Protein AF-A0A9X4HE42-F1 (afdb_monomer)

InterPro domains:
  IPR040531 Domain of unknown function DUF5623 [PF18536] (2-97)

Solvent-accessible surface area (backbone atoms only — not comparable to full-atom values): 5989 Å² total; per-residue (Å²): 101,70,60,30,14,48,50,49,17,47,70,74,32,69,65,54,77,82,27,53,64,44,50,52,58,39,52,53,53,51,52,53,47,48,47,69,77,47,43,91,82,77,81,56,53,72,68,56,50,38,39,51,68,72,62,28,74,61,55,92,46,56,69,52,67,52,46,45,53,48,53,50,49,44,50,52,51,49,64,72,75,43,73,98,43,72,72,53,52,56,46,51,53,31,52,51,50,36,46,53,45,45,64,77,71,101

Foldseek 3Di:
DLLQQLLLQLVVQPADPQLPVLSVVLLVLVLVVCCVVDPPPDDDDVVRSCCRRPPPNHDHAHAAPSNLVSLVVSLVVLPVPDDPDPSNVVNVVSSVSSNVRSNVVD

Mean predicted aligned error: 5.3 Å

Radius of gyration: 13.75 Å; Cα contacts (8 Å, |Δi|>4): 100; chains: 1; bounding box: 36×25×31 Å

pLDDT: mean 85.25, std 10.95, range [57.56, 96.38]

Structure (mmCIF, N/CA/C/O backbone):
data_AF-A0A9X4HE42-F1
#
_entry.id   AF-A0A9X4HE42-F1
#
loop_
_atom_site.group_PDB
_atom_site.id
_atom_site.type_symbol
_atom_site.label_atom_id
_atom_site.label_alt_i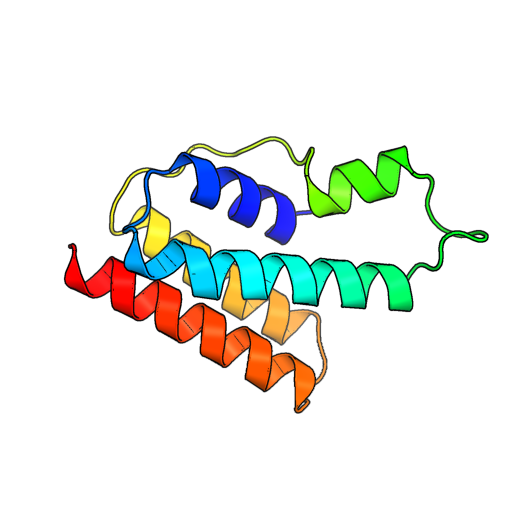d
_atom_site.label_comp_id
_atom_site.label_asym_id
_atom_site.label_entity_id
_atom_site.label_seq_id
_atom_site.pdbx_PDB_ins_code
_atom_site.Cartn_x
_atom_site.Cartn_y
_atom_site.Cartn_z
_atom_site.occupancy
_atom_site.B_iso_or_equiv
_atom_site.auth_seq_id
_atom_site.auth_comp_id
_atom_site.auth_asym_id
_atom_site.auth_atom_id
_atom_site.pdbx_PDB_model_num
ATOM 1 N N . MET A 1 1 ? 5.509 7.966 -6.185 1.00 57.56 1 MET A N 1
ATOM 2 C CA . MET A 1 1 ? 5.625 8.832 -4.985 1.00 57.56 1 MET A CA 1
ATOM 3 C C . MET A 1 1 ? 4.410 8.743 -4.063 1.00 57.56 1 MET A C 1
ATOM 5 O O . MET A 1 1 ? 4.605 8.538 -2.875 1.00 57.56 1 MET A O 1
ATOM 9 N N . GLU A 1 2 ? 3.173 8.860 -4.564 1.00 79.00 2 GLU A N 1
ATOM 10 C CA . GLU A 1 2 ? 1.972 8.904 -3.702 1.00 79.00 2 GLU A CA 1
ATOM 11 C C . GLU A 1 2 ? 1.707 7.595 -2.926 1.00 79.00 2 GLU A C 1
ATOM 13 O O . GLU A 1 2 ? 1.451 7.646 -1.726 1.00 79.00 2 GLU A O 1
ATOM 18 N N . ILE A 1 3 ? 1.864 6.418 -3.557 1.00 87.31 3 ILE A N 1
ATOM 19 C CA . ILE A 1 3 ? 1.684 5.110 -2.886 1.00 87.31 3 ILE A CA 1
ATOM 20 C C . ILE A 1 3 ? 2.675 4.930 -1.724 1.00 87.31 3 ILE A C 1
ATOM 22 O O . ILE A 1 3 ? 2.280 4.527 -0.634 1.00 87.31 3 ILE A O 1
ATOM 26 N N . ALA A 1 4 ? 3.948 5.268 -1.937 1.00 84.38 4 ALA A N 1
ATOM 27 C CA . ALA A 1 4 ? 4.995 5.151 -0.926 1.00 84.38 4 ALA A CA 1
ATOM 28 C C . ALA A 1 4 ? 4.717 6.024 0.306 1.00 84.38 4 ALA A C 1
ATOM 30 O O . ALA A 1 4 ? 4.826 5.552 1.435 1.00 84.38 4 ALA A O 1
ATOM 31 N N . ALA A 1 5 ? 4.283 7.272 0.091 1.00 85.56 5 ALA A N 1
ATOM 32 C CA . ALA A 1 5 ? 3.896 8.170 1.177 1.00 85.56 5 ALA A CA 1
ATOM 33 C C . ALA A 1 5 ? 2.704 7.615 1.970 1.00 85.56 5 ALA A C 1
ATOM 35 O O . ALA A 1 5 ? 2.731 7.620 3.198 1.00 85.56 5 ALA A O 1
ATOM 36 N N . LEU A 1 6 ? 1.687 7.079 1.282 1.00 90.44 6 LEU A N 1
ATOM 37 C CA . LEU A 1 6 ? 0.522 6.461 1.923 1.00 90.44 6 LEU A CA 1
ATOM 38 C C . LEU A 1 6 ? 0.912 5.241 2.765 1.00 90.44 6 LEU A C 1
ATOM 40 O O . LEU A 1 6 ? 0.451 5.117 3.897 1.00 90.44 6 LEU A O 1
ATOM 44 N N . LEU A 1 7 ? 1.780 4.367 2.247 1.00 89.94 7 LEU A N 1
ATOM 45 C CA . LEU A 1 7 ? 2.278 3.205 2.986 1.00 89.94 7 LEU A CA 1
ATOM 46 C C . LEU A 1 7 ? 3.067 3.641 4.226 1.00 89.94 7 LEU A C 1
ATOM 48 O O . LEU A 1 7 ? 2.730 3.239 5.337 1.00 89.94 7 LEU A O 1
ATOM 52 N N . THR A 1 8 ? 4.051 4.528 4.079 1.00 88.56 8 THR A N 1
ATOM 53 C CA . THR A 1 8 ? 4.821 5.038 5.225 1.00 88.56 8 THR A CA 1
ATOM 54 C C . THR A 1 8 ? 3.909 5.680 6.276 1.00 88.56 8 THR A C 1
ATOM 56 O O . THR A 1 8 ? 4.034 5.399 7.465 1.00 88.56 8 THR A O 1
ATOM 59 N N . SER A 1 9 ? 2.918 6.472 5.869 1.00 89.62 9 SER A N 1
ATOM 60 C CA . SER A 1 9 ? 1.933 7.047 6.792 1.00 89.62 9 SER A CA 1
ATOM 61 C C . SER A 1 9 ? 1.062 6.011 7.499 1.00 89.62 9 SER A C 1
ATOM 63 O O . SER A 1 9 ? 0.767 6.162 8.686 1.00 89.62 9 SER A O 1
ATOM 65 N N . LEU A 1 10 ? 0.636 4.964 6.791 1.00 91.00 10 LEU A N 1
ATOM 66 C CA . LEU A 1 10 ? -0.181 3.892 7.355 1.00 91.00 10 LEU A CA 1
ATOM 67 C C . LEU A 1 10 ? 0.586 3.100 8.415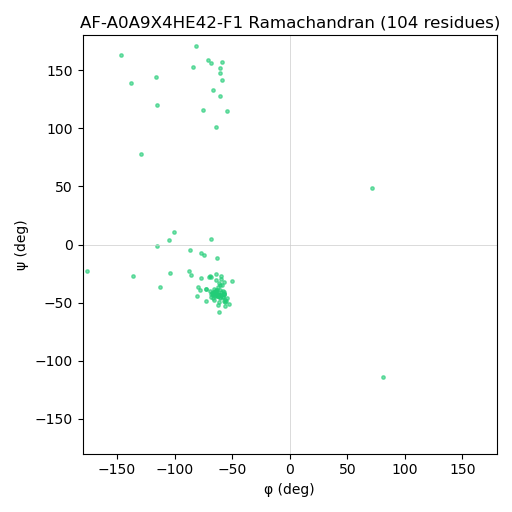 1.00 91.00 10 LEU A C 1
ATOM 69 O O . LEU A 1 10 ? 0.007 2.785 9.456 1.00 91.00 10 LEU A O 1
ATOM 73 N N . GLU A 1 11 ? 1.878 2.851 8.209 1.00 89.06 11 GLU A N 1
ATOM 74 C CA . GLU A 1 11 ? 2.748 2.177 9.181 1.00 89.06 11 GLU A CA 1
ATOM 75 C C . GLU A 1 11 ? 2.776 2.913 10.531 1.00 89.06 11 GLU A C 1
ATOM 77 O O . GLU A 1 11 ? 2.632 2.297 11.587 1.00 89.06 11 GLU A O 1
ATOM 82 N N . TYR A 1 12 ? 2.826 4.248 10.505 1.00 87.81 12 TYR A N 1
ATOM 83 C CA . TYR A 1 12 ? 2.813 5.077 11.717 1.00 87.81 12 TYR A CA 1
ATOM 84 C C . TYR A 1 12 ? 1.411 5.432 12.238 1.00 87.81 12 TYR A C 1
ATOM 86 O O . TYR A 1 12 ? 1.280 6.029 13.307 1.00 87.81 12 TYR A O 1
ATOM 94 N N . SER A 1 13 ? 0.342 5.059 11.529 1.00 89.50 13 SER A N 1
ATOM 95 C CA . SER A 1 13 ? -1.037 5.419 11.905 1.00 89.50 13 SER A CA 1
ATOM 96 C C . SER A 1 13 ? -1.608 4.584 13.066 1.00 89.50 13 SER A C 1
ATOM 98 O O . SER A 1 13 ? -2.699 4.867 13.573 1.00 89.50 13 SER A O 1
ATOM 100 N N . GLY A 1 14 ? -0.888 3.544 13.505 1.00 88.19 14 GLY A N 1
ATOM 101 C CA . GLY A 1 14 ? -1.347 2.613 14.538 1.00 88.19 14 GLY A CA 1
ATOM 102 C C . GLY A 1 14 ? -2.465 1.698 14.038 1.00 88.19 14 GLY A C 1
ATOM 103 O O . GLY A 1 14 ? -3.511 1.592 14.688 1.00 88.19 14 GLY A O 1
ATOM 104 N N . MET A 1 15 ? -2.265 1.091 12.863 1.00 90.69 15 MET A N 1
ATOM 105 C CA . MET A 1 15 ? -3.169 0.084 12.302 1.00 90.69 15 MET A CA 1
ATOM 106 C C . MET A 1 15 ? -3.332 -1.124 13.246 1.00 90.69 15 MET A C 1
ATOM 108 O O . MET A 1 15 ? -2.469 -1.388 14.084 1.00 90.69 15 MET A O 1
ATOM 112 N N . PRO A 1 16 ? -4.434 -1.886 13.130 1.00 90.62 16 PRO A N 1
ATOM 113 C CA . PRO A 1 16 ? -4.599 -3.124 13.886 1.00 90.62 16 PRO A CA 1
ATOM 114 C C . PRO A 1 16 ? -3.481 -4.132 13.588 1.00 90.62 16 PRO A C 1
ATOM 116 O O . PRO A 1 16 ? -3.178 -4.340 12.422 1.00 90.62 16 PRO A O 1
ATOM 119 N N . TYR A 1 17 ? -3.003 -4.863 14.603 1.00 89.19 17 TYR A N 1
ATOM 120 C CA . TYR A 1 17 ? -1.977 -5.921 14.473 1.00 89.19 17 TYR A CA 1
ATOM 121 C C . TYR A 1 17 ? -2.260 -6.954 13.363 1.00 89.19 17 TYR A C 1
ATOM 123 O O . TYR A 1 17 ? -1.362 -7.485 12.720 1.00 89.19 17 TYR A O 1
ATOM 131 N N . ALA A 1 18 ? -3.540 -7.225 13.082 1.00 90.38 18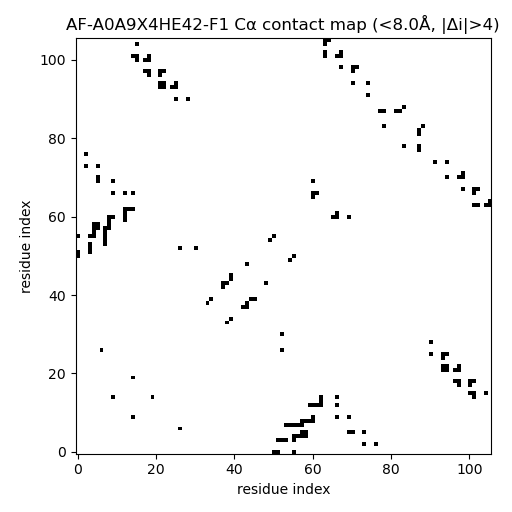 ALA A N 1
ATOM 132 C CA . ALA A 1 18 ? -3.945 -8.105 11.984 1.00 90.38 18 ALA A CA 1
ATOM 133 C C . ALA A 1 18 ? -3.545 -7.587 10.582 1.00 90.38 18 ALA A C 1
ATOM 135 O O . ALA A 1 18 ? -3.670 -8.326 9.604 1.00 90.38 18 ALA A O 1
ATOM 136 N N . CYS A 1 19 ? -3.098 -6.333 10.478 1.00 91.62 19 CYS A N 1
ATOM 137 C CA . CYS A 1 19 ? -2.607 -5.714 9.254 1.00 91.62 19 CYS A CA 1
ATOM 138 C C . CYS A 1 19 ? -1.110 -5.950 9.039 1.00 91.62 1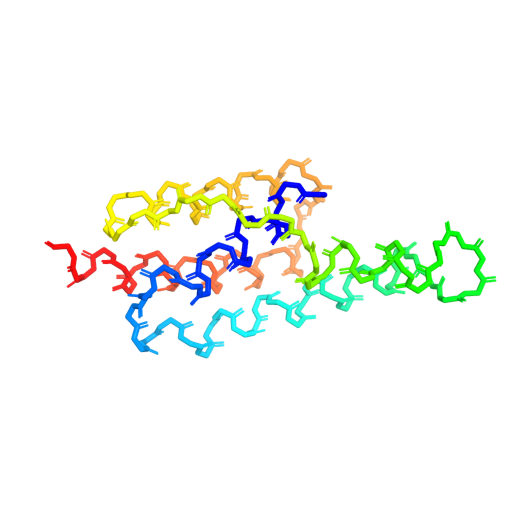9 CYS A C 1
ATOM 140 O O . CYS A 1 19 ? -0.697 -5.916 7.889 1.00 91.62 19 CYS A O 1
ATOM 142 N N . ASP A 1 20 ? -0.319 -6.228 10.078 1.00 90.75 20 ASP A N 1
ATOM 143 C CA . ASP A 1 20 ? 1.152 -6.215 10.010 1.00 90.75 20 ASP A CA 1
ATOM 144 C C . ASP A 1 20 ? 1.689 -7.151 8.922 1.00 90.75 20 ASP A C 1
ATOM 146 O O . ASP A 1 20 ? 2.411 -6.729 8.020 1.00 90.75 20 ASP A O 1
ATOM 150 N N . SER A 1 21 ? 1.263 -8.418 8.954 1.00 92.44 21 SER A N 1
ATOM 151 C CA . SER A 1 21 ? 1.666 -9.412 7.955 1.00 92.44 21 SER A CA 1
ATOM 152 C C . SER A 1 21 ? 1.232 -9.035 6.533 1.00 92.44 21 SER A C 1
ATOM 154 O O . SER A 1 21 ? 2.116 -8.922 5.688 1.00 92.44 21 SER A O 1
ATOM 156 N N . PRO A 1 22 ? -0.066 -8.815 6.218 1.00 92.81 22 PRO A N 1
ATOM 157 C CA . PRO A 1 22 ? -0.467 -8.467 4.855 1.00 92.81 22 PRO A CA 1
ATOM 158 C C . PRO A 1 22 ? 0.091 -7.117 4.386 1.00 92.81 22 PRO A C 1
ATOM 160 O O . PRO A 1 22 ? 0.238 -6.929 3.183 1.00 92.81 22 PRO A O 1
ATOM 163 N N . PHE A 1 23 ? 0.404 -6.195 5.298 1.00 92.88 23 PHE A N 1
ATOM 164 C CA . PHE A 1 23 ? 1.006 -4.903 4.983 1.00 92.88 23 PHE A CA 1
ATOM 165 C C . PHE A 1 23 ? 2.480 -5.036 4.583 1.00 92.88 23 PHE A C 1
ATOM 167 O O . PHE A 1 23 ? 2.859 -4.545 3.519 1.00 92.88 23 PHE A O 1
ATOM 174 N N . ALA A 1 24 ? 3.290 -5.772 5.353 1.00 90.88 24 ALA A N 1
ATOM 175 C CA . ALA A 1 24 ? 4.676 -6.085 4.983 1.00 90.88 24 ALA A CA 1
ATOM 176 C C . ALA A 1 24 ? 4.744 -6.798 3.621 1.00 90.88 24 ALA A C 1
ATOM 178 O O . ALA A 1 24 ? 5.523 -6.445 2.742 1.00 90.88 24 ALA A O 1
ATOM 179 N N . ASP A 1 25 ? 3.828 -7.737 3.417 1.00 92.12 25 ASP A N 1
ATOM 180 C CA . ASP A 1 25 ? 3.628 -8.491 2.186 1.00 92.12 25 ASP A CA 1
ATOM 181 C C . ASP A 1 25 ? 3.288 -7.634 0.949 1.00 92.12 25 ASP A C 1
ATOM 183 O O . ASP A 1 25 ? 3.502 -8.090 -0.178 1.00 92.12 25 ASP A O 1
ATOM 187 N N . VAL A 1 26 ? 2.674 -6.460 1.138 1.00 91.81 26 VAL A N 1
ATOM 188 C CA . VAL A 1 26 ? 2.410 -5.477 0.072 1.00 91.81 26 VAL A CA 1
ATOM 189 C C . VAL A 1 26 ? 3.665 -4.657 -0.196 1.00 91.81 26 VAL A C 1
ATOM 191 O O . VAL A 1 26 ? 4.017 -4.494 -1.360 1.00 91.81 26 VAL A O 1
ATOM 194 N N . ARG A 1 27 ? 4.367 -4.197 0.851 1.00 89.94 27 ARG A N 1
ATOM 195 C CA . ARG A 1 27 ? 5.625 -3.445 0.697 1.00 89.94 27 ARG A CA 1
ATOM 196 C C . ARG A 1 27 ? 6.665 -4.245 -0.082 1.00 89.94 27 ARG A C 1
ATOM 198 O O . ARG A 1 27 ? 7.176 -3.742 -1.071 1.00 89.94 27 ARG A O 1
ATOM 205 N N . VAL A 1 28 ? 6.886 -5.506 0.295 1.00 89.44 28 VAL A N 1
ATOM 206 C CA . VAL A 1 28 ? 7.838 -6.392 -0.399 1.00 89.44 28 VAL A CA 1
ATOM 207 C C . VAL A 1 28 ? 7.476 -6.551 -1.875 1.00 89.44 28 VAL A C 1
ATOM 209 O O . VAL A 1 28 ? 8.337 -6.414 -2.731 1.00 89.44 28 VAL A O 1
ATOM 212 N N . ALA A 1 29 ? 6.199 -6.782 -2.192 1.00 89.81 29 ALA A N 1
ATOM 213 C CA . ALA A 1 29 ? 5.779 -6.962 -3.581 1.00 89.81 29 ALA A CA 1
ATOM 214 C C . ALA A 1 29 ? 6.000 -5.702 -4.435 1.00 89.81 29 ALA A C 1
ATOM 216 O O . ALA A 1 29 ? 6.387 -5.813 -5.594 1.00 89.81 29 ALA A O 1
ATOM 217 N N . LEU A 1 30 ? 5.753 -4.516 -3.873 1.00 87.12 30 LEU A N 1
ATOM 218 C CA . LEU A 1 30 ? 5.975 -3.252 -4.577 1.00 87.12 30 LEU A CA 1
ATOM 219 C C . LEU A 1 30 ? 7.466 -2.935 -4.723 1.00 87.12 30 LEU A C 1
ATOM 221 O O . LEU A 1 30 ? 7.871 -2.470 -5.784 1.00 87.12 30 LEU A O 1
ATOM 225 N N . ASP A 1 31 ? 8.280 -3.236 -3.710 1.00 84.38 31 ASP A N 1
ATOM 226 C CA . ASP A 1 31 ? 9.739 -3.116 -3.796 1.00 84.38 31 ASP A CA 1
ATOM 227 C C . ASP A 1 31 ? 10.308 -4.054 -4.874 1.00 84.38 31 ASP A C 1
ATOM 229 O O . ASP A 1 31 ? 11.138 -3.636 -5.682 1.00 84.38 31 ASP A O 1
ATOM 233 N N . ASP A 1 32 ? 9.826 -5.299 -4.947 1.00 86.12 32 ASP A N 1
ATOM 234 C CA . ASP A 1 32 ? 10.219 -6.256 -5.986 1.00 86.12 32 ASP A CA 1
ATOM 235 C C . ASP A 1 32 ? 9.862 -5.743 -7.389 1.00 86.12 32 ASP A C 1
ATOM 237 O O . ASP A 1 32 ? 10.678 -5.834 -8.306 1.00 86.12 32 ASP A O 1
ATOM 241 N N . TRP A 1 33 ? 8.666 -5.175 -7.573 1.00 85.88 33 TRP A N 1
ATOM 242 C CA . TRP A 1 33 ? 8.255 -4.611 -8.865 1.00 85.88 33 TRP A CA 1
ATOM 243 C C . TRP A 1 33 ? 9.079 -3.384 -9.240 1.00 85.88 33 TRP A C 1
ATOM 245 O O . TRP A 1 33 ? 9.546 -3.301 -10.372 1.00 85.88 33 TRP A O 1
ATOM 255 N N . MET A 1 34 ? 9.351 -2.491 -8.287 1.00 80.12 34 MET A N 1
ATOM 256 C CA . MET A 1 34 ? 10.248 -1.351 -8.492 1.00 80.12 34 MET A CA 1
ATOM 257 C C . MET A 1 34 ? 11.652 -1.793 -8.916 1.00 80.12 34 MET A C 1
ATOM 259 O O . MET A 1 34 ? 12.256 -1.171 -9.784 1.00 80.12 34 MET A O 1
ATOM 263 N N . ASN A 1 35 ? 12.177 -2.873 -8.333 1.00 78.56 35 ASN A N 1
ATOM 264 C CA . ASN A 1 35 ? 13.488 -3.408 -8.701 1.00 78.56 35 ASN A CA 1
ATOM 265 C C . ASN A 1 35 ? 13.506 -4.053 -10.096 1.00 78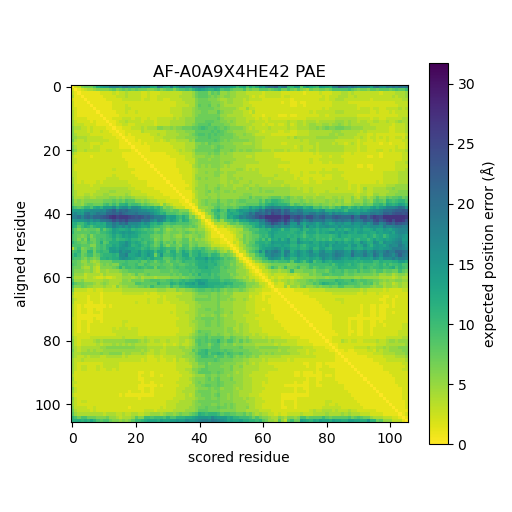.56 35 ASN A C 1
ATOM 267 O O . ASN A 1 35 ? 14.556 -4.064 -10.735 1.00 78.56 35 ASN A O 1
ATOM 271 N N . LEU A 1 36 ? 12.371 -4.576 -10.571 1.00 81.88 36 LEU A N 1
ATOM 272 C CA . LEU A 1 36 ? 12.226 -5.092 -11.936 1.00 81.88 36 LEU A CA 1
ATOM 273 C C . LEU A 1 36 ? 12.056 -3.971 -12.968 1.00 81.88 36 LEU A C 1
ATOM 275 O O . LEU A 1 36 ? 12.595 -4.078 -14.065 1.00 81.88 36 LEU A O 1
ATOM 279 N N . GLU A 1 37 ? 11.301 -2.924 -12.629 1.00 75.38 37 GLU A N 1
ATOM 280 C CA . GLU A 1 37 ? 11.064 -1.767 -13.503 1.00 75.38 37 GLU A CA 1
ATOM 281 C C . GLU A 1 37 ? 12.298 -0.871 -13.617 1.00 75.38 37 GLU A C 1
ATOM 283 O O . GLU A 1 37 ? 12.600 -0.375 -14.698 1.00 75.38 37 GLU A O 1
ATOM 288 N N . PHE A 1 38 ? 13.027 -0.696 -12.515 1.00 73.00 38 PHE A N 1
ATOM 289 C CA . PHE A 1 38 ? 14.208 0.154 -12.432 1.00 73.00 38 PHE A CA 1
ATOM 290 C C . PHE A 1 38 ? 15.368 -0.629 -11.811 1.00 73.00 38 PHE A C 1
ATOM 292 O O . PHE A 1 38 ? 15.669 -0.465 -10.615 1.00 73.00 38 PHE A O 1
ATOM 299 N N . PRO A 1 39 ? 16.026 -1.502 -12.587 1.00 69.62 39 PRO A N 1
ATOM 300 C CA . PRO A 1 39 ? 17.190 -2.225 -12.105 1.00 69.62 39 PRO A CA 1
ATOM 301 C C . PRO A 1 39 ? 18.311 -1.250 -11.698 1.00 69.62 39 PRO A C 1
ATOM 303 O O . PRO A 1 39 ? 18.373 -0.095 -12.128 1.00 69.62 39 PRO A O 1
ATOM 306 N N . SER A 1 40 ? 19.149 -1.679 -10.752 1.00 65.06 40 SER A N 1
ATOM 307 C CA . SER A 1 40 ? 20.138 -0.831 -10.060 1.00 65.06 40 SER A CA 1
ATOM 308 C C . SER A 1 40 ? 21.295 -0.338 -10.939 1.00 65.06 40 SER A C 1
ATOM 310 O O . SER A 1 40 ? 22.235 0.269 -10.434 1.00 65.06 40 SER A O 1
ATOM 312 N N . ASP A 1 41 ? 21.256 -0.619 -12.236 1.00 64.88 41 ASP A N 1
ATOM 313 C CA . ASP A 1 41 ? 22.339 -0.468 -13.199 1.00 64.88 41 ASP A CA 1
ATOM 314 C C . ASP A 1 41 ? 22.195 0.733 -14.149 1.00 64.88 41 ASP A C 1
ATOM 316 O O . ASP A 1 41 ? 23.088 0.933 -14.975 1.00 64.88 41 ASP A O 1
ATOM 320 N N . GLY A 1 42 ? 21.179 1.601 -14.017 1.00 58.03 42 GLY A N 1
ATOM 321 C CA . GLY A 1 42 ? 21.242 2.848 -14.794 1.00 58.03 42 GLY A CA 1
ATOM 322 C C . GLY A 1 42 ? 20.177 3.930 -14.651 1.00 58.03 42 GLY A C 1
ATOM 323 O O . GLY A 1 42 ? 20.494 5.073 -14.974 1.00 58.03 42 GLY A O 1
ATOM 324 N N . GLU A 1 43 ? 18.954 3.648 -14.189 1.00 63.56 43 GLU A N 1
ATOM 325 C CA . GLU A 1 43 ? 17.860 4.634 -14.347 1.00 63.56 43 GLU A CA 1
ATOM 326 C C . GLU A 1 43 ? 17.478 5.422 -13.085 1.00 63.56 43 GLU A C 1
ATOM 328 O O . GLU A 1 43 ? 16.987 6.546 -13.205 1.00 63.56 43 GLU A O 1
ATOM 333 N N . ILE A 1 44 ? 17.737 4.896 -11.881 1.00 67.44 44 ILE A N 1
ATOM 334 C CA . ILE A 1 44 ? 17.484 5.607 -10.616 1.00 67.44 44 ILE A CA 1
ATOM 335 C C . ILE A 1 44 ? 18.636 5.414 -9.623 1.00 67.44 44 ILE A C 1
ATOM 337 O O . ILE A 1 44 ? 19.158 4.309 -9.474 1.00 67.44 44 ILE A O 1
ATOM 341 N N . THR A 1 45 ? 19.019 6.482 -8.918 1.00 68.62 45 THR A N 1
ATOM 342 C CA . THR A 1 45 ? 20.018 6.419 -7.837 1.00 68.62 45 THR A CA 1
ATOM 343 C C . THR A 1 45 ? 19.454 5.703 -6.607 1.00 68.62 45 THR A C 1
ATOM 345 O O . THR A 1 45 ? 18.239 5.657 -6.406 1.00 68.62 45 THR A O 1
ATOM 348 N N . ASP A 1 46 ? 20.319 5.187 -5.730 1.00 70.62 46 ASP A N 1
ATOM 349 C CA . ASP A 1 46 ? 19.893 4.573 -4.460 1.00 70.62 46 ASP A CA 1
ATOM 350 C C . ASP A 1 46 ? 19.076 5.536 -3.582 1.00 70.62 46 ASP A C 1
ATOM 352 O O . ASP A 1 46 ? 18.148 5.122 -2.889 1.00 70.62 46 ASP A O 1
ATOM 356 N N . GLU A 1 47 ? 19.360 6.838 -3.651 1.00 65.62 47 GLU A N 1
ATOM 357 C CA . GLU A 1 47 ? 18.589 7.881 -2.965 1.00 65.62 47 GLU A CA 1
ATOM 358 C C . GLU A 1 47 ? 17.185 8.038 -3.555 1.00 65.62 47 GLU A C 1
ATOM 360 O O . GLU A 1 47 ? 16.207 8.133 -2.811 1.00 65.62 47 GLU A O 1
ATOM 365 N N . GLN A 1 48 ? 17.062 8.014 -4.886 1.00 67.06 48 GLN A N 1
ATOM 366 C CA . GLN A 1 48 ? 15.762 8.013 -5.555 1.00 67.06 48 GLN A CA 1
ATOM 367 C C . GLN A 1 48 ? 14.989 6.743 -5.197 1.00 67.06 48 GLN A C 1
ATOM 369 O O . GLN A 1 48 ? 13.824 6.829 -4.817 1.00 67.06 48 GLN A O 1
ATOM 374 N N . ARG A 1 49 ? 15.649 5.581 -5.208 1.00 68.00 49 ARG A N 1
ATOM 375 C CA . ARG A 1 49 ? 15.077 4.297 -4.780 1.00 68.00 49 ARG A CA 1
ATOM 376 C C . ARG A 1 49 ? 14.590 4.349 -3.329 1.00 68.00 49 ARG A C 1
ATOM 378 O O . ARG A 1 49 ? 13.459 3.963 -3.053 1.00 68.00 49 ARG A O 1
ATOM 385 N N . GLY A 1 50 ? 15.382 4.915 -2.419 1.00 63.66 50 GLY A N 1
ATOM 386 C CA . GLY A 1 50 ? 15.000 5.129 -1.021 1.00 63.66 50 GLY A CA 1
ATOM 387 C C . GLY A 1 50 ? 13.806 6.074 -0.859 1.00 63.66 50 GLY A C 1
ATOM 388 O O . GLY A 1 50 ? 12.948 5.837 -0.008 1.00 63.66 50 GLY A O 1
ATOM 389 N N . ALA A 1 51 ? 13.694 7.110 -1.696 1.00 62.38 51 ALA A N 1
ATOM 390 C CA . ALA A 1 51 ? 12.521 7.986 -1.741 1.00 62.38 51 ALA A CA 1
ATOM 391 C C . ALA A 1 51 ? 11.262 7.275 -2.276 1.00 62.38 51 ALA A C 1
ATOM 393 O O . ALA A 1 51 ? 10.147 7.630 -1.885 1.00 62.38 51 ALA A O 1
ATOM 394 N N . TYR A 1 52 ? 11.426 6.260 -3.132 1.00 63.75 52 TYR A N 1
ATOM 395 C CA . TYR A 1 52 ? 10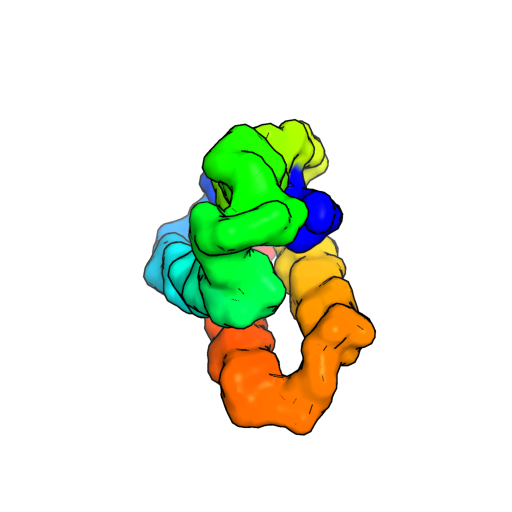.329 5.424 -3.626 1.00 63.75 52 TYR A CA 1
ATOM 396 C C . TYR A 1 52 ? 9.846 4.379 -2.620 1.00 63.75 52 TYR A C 1
ATOM 398 O O . TYR A 1 52 ? 8.669 4.035 -2.680 1.00 63.75 52 TYR A O 1
ATOM 406 N N . SER A 1 53 ? 10.694 3.887 -1.713 1.00 60.50 53 SER A N 1
ATOM 407 C CA . SER A 1 53 ? 10.325 2.761 -0.843 1.00 60.50 53 SER A CA 1
ATOM 408 C C . SER A 1 53 ? 10.185 3.097 0.640 1.00 60.50 53 SER A C 1
ATOM 410 O O . SER A 1 53 ? 9.270 2.566 1.261 1.00 60.50 53 SER A O 1
ATOM 412 N N . TYR A 1 54 ? 11.000 3.982 1.232 1.00 59.62 54 TYR A N 1
ATOM 413 C CA . TYR A 1 54 ? 11.021 4.169 2.700 1.00 59.62 54 TYR A CA 1
ATOM 414 C C . TYR A 1 54 ? 11.054 5.630 3.179 1.00 59.62 54 TYR A C 1
ATOM 416 O O . TYR A 1 54 ? 10.523 5.920 4.248 1.00 59.62 54 TYR A O 1
ATOM 424 N N . ASN A 1 55 ? 11.586 6.565 2.387 1.00 63.53 55 ASN A N 1
ATOM 425 C CA . ASN A 1 55 ? 11.811 7.959 2.802 1.00 63.53 55 ASN A CA 1
ATOM 426 C C . ASN A 1 55 ? 10.750 8.947 2.296 1.00 63.53 55 ASN A C 1
ATOM 428 O O . ASN A 1 55 ? 10.945 10.160 2.378 1.00 63.53 55 ASN A O 1
ATOM 432 N N . ALA A 1 56 ? 9.636 8.457 1.747 1.00 70.12 56 ALA A N 1
ATOM 433 C CA . ALA A 1 56 ? 8.549 9.332 1.335 1.00 70.12 56 ALA A CA 1
ATOM 434 C C . ALA A 1 56 ? 8.019 10.111 2.548 1.00 70.12 56 ALA A C 1
ATOM 436 O O . ALA A 1 56 ? 7.690 9.510 3.572 1.00 70.12 56 ALA A O 1
ATOM 437 N N . THR A 1 57 ? 7.934 11.440 2.429 1.00 73.31 57 THR A N 1
ATOM 438 C CA . THR A 1 57 ? 7.445 12.312 3.503 1.00 73.31 57 THR A CA 1
ATOM 439 C C . THR A 1 57 ? 6.058 11.845 3.951 1.00 73.31 57 THR A C 1
ATOM 441 O O . THR A 1 57 ? 5.115 11.918 3.155 1.00 73.31 57 THR A O 1
ATOM 444 N N . PRO A 1 58 ? 5.901 11.367 5.198 1.00 71.75 58 PRO A N 1
ATOM 445 C CA . PRO A 1 58 ? 4.621 10.864 5.655 1.00 71.75 58 PRO A CA 1
ATOM 446 C C . PRO A 1 58 ? 3.607 12.005 5.744 1.00 71.75 58 PRO A C 1
ATOM 448 O O . PRO A 1 58 ? 3.863 13.064 6.317 1.00 71.75 58 PRO A O 1
ATOM 451 N N . ILE A 1 59 ? 2.418 11.760 5.208 1.00 81.62 59 ILE A N 1
ATOM 452 C CA . ILE A 1 59 ? 1.220 12.555 5.472 1.00 81.62 59 ILE A CA 1
ATOM 453 C C . ILE A 1 59 ? 0.541 12.090 6.765 1.00 81.62 59 ILE A C 1
ATOM 455 O O . ILE A 1 59 ? 0.651 10.933 7.176 1.00 81.62 59 ILE A O 1
ATOM 459 N N . LYS A 1 60 ? -0.176 12.988 7.438 1.00 85.19 60 LYS A N 1
ATOM 460 C CA . LYS A 1 60 ? -0.890 12.637 8.668 1.00 85.19 60 LYS A CA 1
ATOM 461 C C . LYS A 1 60 ? -2.149 11.837 8.326 1.00 85.19 60 LYS A C 1
ATOM 463 O O . LYS A 1 60 ? -3.059 12.391 7.725 1.00 85.19 60 LYS A O 1
ATOM 468 N N . ILE A 1 61 ? -2.199 10.578 8.759 1.00 87.25 61 ILE A N 1
ATOM 469 C CA . ILE A 1 61 ? -3.378 9.704 8.671 1.00 87.25 61 ILE A CA 1
ATOM 470 C C . ILE A 1 61 ? -3.845 9.392 10.094 1.00 87.25 61 ILE A C 1
ATOM 472 O O . ILE A 1 61 ? -3.079 8.854 10.900 1.00 87.25 61 ILE A O 1
ATOM 476 N N . ARG A 1 62 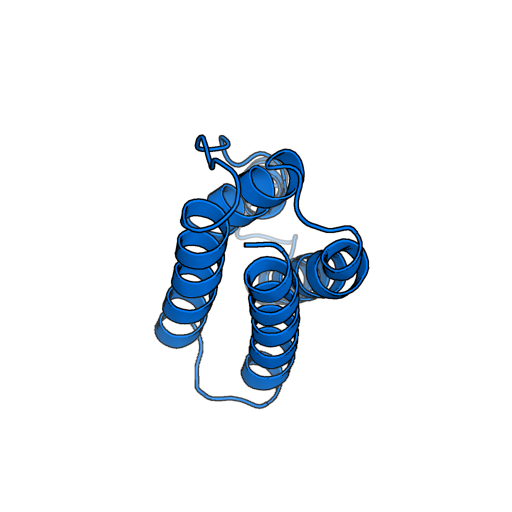? -5.085 9.751 10.437 1.00 84.88 62 ARG A N 1
ATOM 477 C CA . ARG A 1 62 ? -5.715 9.360 11.711 1.00 84.88 62 ARG A CA 1
ATOM 478 C C . ARG A 1 62 ? -6.284 7.944 11.625 1.00 84.88 62 ARG A C 1
ATOM 480 O O . ARG A 1 62 ? -6.349 7.340 10.564 1.00 84.88 62 ARG A O 1
ATOM 487 N N . LYS A 1 63 ? -6.712 7.400 12.765 1.00 87.06 63 LYS A N 1
ATOM 488 C CA . LYS A 1 63 ? -7.285 6.050 12.843 1.00 87.06 63 LYS A CA 1
ATOM 489 C C . LYS A 1 63 ? -8.648 5.948 12.159 1.00 87.06 63 LYS A C 1
ATOM 491 O O . LYS A 1 63 ? -9.398 6.920 12.089 1.00 87.06 63 LYS A O 1
ATOM 496 N N . GLY A 1 64 ? -8.997 4.730 11.760 1.00 87.31 64 GLY A N 1
ATOM 497 C CA . GLY A 1 64 ? -10.338 4.397 11.308 1.00 87.31 64 GLY A CA 1
ATOM 498 C C . GLY A 1 64 ? -10.581 4.790 9.856 1.00 87.31 64 GLY A C 1
ATOM 499 O O . GLY A 1 64 ? -9.979 4.205 8.961 1.00 87.31 64 GLY A O 1
ATOM 500 N N . ILE A 1 65 ? -11.482 5.748 9.619 1.00 91.69 65 ILE A N 1
ATOM 501 C CA . ILE A 1 65 ? -11.943 6.098 8.264 1.00 91.69 65 ILE A CA 1
ATOM 502 C C . ILE A 1 65 ? -10.777 6.589 7.398 1.00 91.69 65 ILE A C 1
ATOM 504 O O . ILE A 1 65 ? -10.613 6.105 6.288 1.00 91.69 65 ILE A O 1
ATOM 508 N N . GLU A 1 66 ? -9.890 7.433 7.935 1.00 93.44 66 GLU A N 1
ATOM 509 C CA . GLU A 1 66 ? -8.731 7.929 7.176 1.00 93.44 66 GLU A CA 1
ATOM 510 C C . GLU A 1 66 ? -7.747 6.804 6.785 1.00 93.44 66 GLU A C 1
ATOM 512 O O . GLU A 1 66 ? -7.126 6.864 5.725 1.00 93.44 66 GLU A O 1
ATOM 517 N N . GLN A 1 67 ? -7.628 5.741 7.595 1.00 93.88 67 GLN A N 1
ATOM 518 C CA . GLN A 1 67 ? -6.846 4.552 7.224 1.00 93.88 67 GLN A CA 1
ATOM 519 C C . GLN A 1 67 ? -7.519 3.775 6.086 1.00 93.88 67 GLN A C 1
ATOM 521 O O . GLN A 1 67 ? -6.828 3.288 5.192 1.00 93.88 67 GLN A O 1
ATOM 526 N N . LEU A 1 68 ? -8.852 3.653 6.100 1.00 94.69 68 LEU A N 1
ATOM 527 C CA . LEU A 1 68 ? -9.589 3.011 5.007 1.00 94.69 68 LEU A CA 1
ATOM 528 C C . LEU A 1 68 ? -9.468 3.801 3.707 1.00 94.69 68 LEU A C 1
ATOM 530 O O . LEU A 1 68 ? -9.201 3.201 2.669 1.00 94.69 68 LEU A O 1
ATOM 534 N N . ASP A 1 69 ? -9.604 5.123 3.770 1.00 95.00 69 ASP A N 1
ATOM 535 C CA . ASP A 1 69 ? -9.479 5.998 2.605 1.00 95.00 69 ASP A CA 1
ATOM 536 C C . ASP A 1 69 ? -8.089 5.873 1.974 1.00 95.00 69 ASP A C 1
ATOM 538 O O . ASP A 1 69 ? -7.971 5.713 0.760 1.00 95.00 69 ASP A O 1
ATOM 542 N N . ALA A 1 70 ? -7.033 5.844 2.792 1.00 94.25 70 ALA A N 1
ATOM 543 C CA . ALA A 1 70 ? -5.671 5.634 2.313 1.00 94.25 70 ALA A CA 1
ATOM 544 C C . ALA A 1 70 ? -5.471 4.252 1.667 1.00 94.25 70 ALA A C 1
ATOM 546 O O . ALA A 1 70 ? -4.851 4.148 0.609 1.00 94.25 70 ALA A O 1
ATOM 547 N N . ILE A 1 71 ? -6.020 3.189 2.262 1.00 94.94 71 ILE A N 1
ATOM 548 C CA . ILE A 1 71 ? -5.947 1.833 1.699 1.00 94.94 71 ILE A CA 1
ATOM 549 C C . ILE A 1 71 ? -6.714 1.728 0.373 1.00 94.94 71 ILE A C 1
ATOM 551 O O . ILE A 1 71 ? -6.214 1.119 -0.575 1.00 94.94 71 ILE A O 1
ATOM 555 N N . ASN A 1 72 ? -7.891 2.348 0.278 1.00 95.69 72 ASN A N 1
ATOM 556 C CA . ASN A 1 72 ? -8.663 2.411 -0.964 1.00 95.69 72 ASN A CA 1
ATOM 557 C C . ASN A 1 72 ? -7.912 3.200 -2.036 1.00 95.69 72 ASN A C 1
ATOM 559 O O . ASN A 1 72 ? -7.775 2.727 -3.161 1.00 95.69 72 ASN A O 1
ATOM 563 N N . LYS A 1 73 ? -7.309 4.333 -1.664 1.00 95.25 73 LYS A N 1
ATOM 564 C CA . LYS A 1 73 ? -6.490 5.132 -2.575 1.00 95.25 73 LYS A CA 1
ATOM 565 C C . LYS A 1 73 ? -5.296 4.346 -3.123 1.00 95.25 73 LYS A C 1
ATOM 567 O O . LYS A 1 73 ? -5.012 4.445 -4.313 1.00 95.25 73 LYS A O 1
ATOM 572 N N . ILE A 1 74 ? -4.620 3.542 -2.295 1.00 93.56 74 ILE A N 1
ATOM 573 C CA . ILE A 1 74 ? -3.546 2.646 -2.762 1.00 93.56 74 ILE A CA 1
ATOM 574 C C . ILE A 1 74 ? -4.090 1.643 -3.787 1.00 93.56 74 ILE A C 1
ATOM 576 O O . ILE A 1 74 ? -3.470 1.456 -4.831 1.00 93.56 74 ILE A O 1
ATOM 580 N N . SER A 1 75 ? -5.241 1.018 -3.515 1.00 95.44 75 SER A N 1
ATOM 581 C CA . SER A 1 75 ? -5.885 0.092 -4.459 1.00 95.44 75 SER A CA 1
ATOM 582 C C . SER A 1 75 ? -6.155 0.762 -5.808 1.00 95.44 75 SER A C 1
ATOM 584 O O . SER A 1 75 ? -5.762 0.222 -6.842 1.00 95.44 75 SER A O 1
ATOM 586 N N . ASP A 1 76 ? -6.758 1.952 -5.793 1.00 95.75 76 ASP A N 1
ATOM 587 C CA . ASP A 1 76 ? -7.100 2.701 -7.004 1.00 95.75 76 ASP A CA 1
ATOM 588 C C . ASP A 1 76 ? -5.854 3.071 -7.815 1.00 95.75 76 ASP A C 1
ATOM 590 O O . ASP A 1 76 ? -5.827 2.893 -9.032 1.00 95.75 76 ASP A O 1
ATOM 594 N N . LEU A 1 77 ? -4.800 3.553 -7.147 1.00 93.25 77 LEU A N 1
ATOM 595 C CA . LEU A 1 77 ? -3.544 3.922 -7.804 1.00 93.25 77 LEU A CA 1
ATOM 596 C C . LEU A 1 77 ? -2.862 2.708 -8.446 1.00 93.25 77 LEU A C 1
ATOM 598 O O . LEU A 1 77 ? -2.358 2.814 -9.562 1.00 93.25 77 LEU A O 1
ATOM 602 N N . LEU A 1 78 ? -2.876 1.547 -7.783 1.00 91.94 78 LEU A N 1
ATOM 603 C CA . LEU A 1 78 ? -2.327 0.318 -8.361 1.00 91.94 78 LEU A CA 1
ATOM 604 C C . LEU A 1 78 ? -3.127 -0.141 -9.582 1.00 91.94 78 LEU A C 1
ATOM 606 O O . LEU A 1 78 ? -2.537 -0.533 -10.581 1.00 91.94 78 LEU A O 1
ATOM 610 N N . GLN A 1 79 ? -4.456 -0.062 -9.534 1.00 94.25 79 GLN A N 1
ATOM 611 C CA . GLN A 1 79 ? -5.309 -0.436 -10.667 1.00 94.25 79 GLN A CA 1
ATOM 612 C C . GLN A 1 79 ? -5.196 0.531 -11.853 1.00 94.25 79 GLN A C 1
ATOM 614 O O . GLN A 1 79 ? -5.426 0.127 -12.987 1.00 94.25 79 GLN A O 1
ATOM 619 N N . GLN A 1 80 ? -4.848 1.795 -11.605 1.00 93.25 80 GLN A N 1
ATOM 620 C CA . GLN A 1 80 ? -4.590 2.784 -12.656 1.00 93.25 80 GLN A CA 1
ATOM 621 C C . GLN A 1 80 ? -3.190 2.641 -13.266 1.00 93.25 80 GLN A C 1
ATOM 623 O O . GLN A 1 80 ? -3.024 2.870 -14.461 1.00 93.25 80 GLN A O 1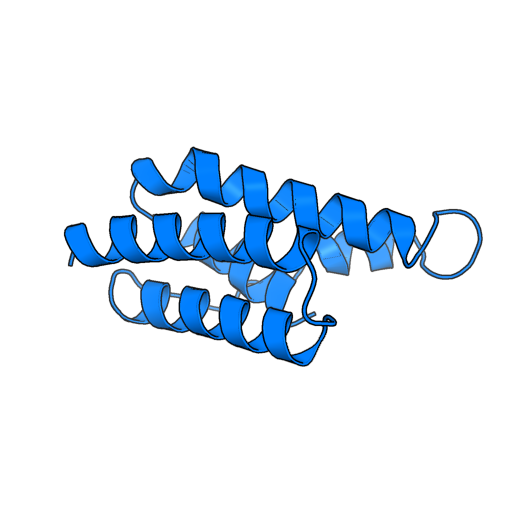
ATOM 628 N N . GLY A 1 81 ? -2.189 2.301 -12.448 1.00 88.44 81 GLY A N 1
ATOM 629 C CA . GLY A 1 81 ? -0.787 2.231 -12.865 1.00 88.44 81 GLY A CA 1
ATOM 630 C C . GLY A 1 81 ? -0.369 0.897 -13.484 1.00 88.44 81 GLY A C 1
ATOM 631 O O . GLY A 1 81 ? 0.555 0.872 -14.292 1.00 88.44 81 GLY A O 1
ATOM 632 N N . TYR A 1 82 ? -1.043 -0.202 -13.136 1.00 87.19 82 TYR A N 1
ATOM 633 C CA . TYR A 1 82 ? -0.669 -1.549 -13.561 1.00 87.19 82 TYR A CA 1
ATOM 634 C C . TYR A 1 82 ? -1.735 -2.198 -14.440 1.00 87.19 82 TYR A C 1
ATOM 636 O O . TYR A 1 82 ? -2.934 -2.061 -14.207 1.00 87.19 82 TYR A O 1
ATOM 644 N N . ALA A 1 83 ? -1.285 -2.975 -15.428 1.00 89.12 83 ALA A N 1
ATOM 645 C CA . ALA A 1 83 ? -2.173 -3.806 -16.231 1.00 89.12 83 ALA A CA 1
ATOM 646 C C . ALA A 1 83 ? -2.911 -4.836 -15.361 1.00 89.12 83 ALA A C 1
ATOM 648 O O . ALA A 1 83 ? -2.360 -5.366 -14.389 1.00 89.12 83 ALA A O 1
ATOM 649 N N . ASP A 1 84 ? -4.139 -5.169 -15.759 1.00 92.38 84 ASP A N 1
ATOM 650 C CA . ASP A 1 84 ? -4.928 -6.216 -15.117 1.00 92.38 84 ASP A CA 1
ATOM 651 C C . ASP A 1 84 ? -4.245 -7.585 -15.285 1.00 92.38 84 ASP A C 1
ATOM 653 O O . ASP A 1 84 ? -4.266 -8.208 -16.350 1.00 92.38 84 ASP A O 1
ATOM 657 N N . CYS A 1 85 ? -3.563 -8.030 -14.229 1.00 89.94 85 CYS A N 1
ATOM 658 C CA . CYS A 1 85 ? -2.739 -9.225 -14.254 1.00 89.94 85 CYS A CA 1
ATOM 659 C C . CYS A 1 85 ? -2.739 -9.965 -12.910 1.00 89.94 85 CYS A C 1
ATOM 661 O O . CYS A 1 85 ? -3.080 -9.442 -11.847 1.00 89.94 85 CYS A O 1
ATOM 663 N N . LYS A 1 86 ? -2.314 -11.234 -12.944 1.00 90.06 86 LYS A N 1
ATOM 664 C CA . LYS A 1 86 ? -2.256 -12.090 -11.749 1.00 90.06 86 LYS A CA 1
ATOM 665 C C . LYS A 1 86 ? -1.389 -11.501 -10.615 1.00 90.06 86 LYS A C 1
ATOM 667 O O . LYS A 1 86 ? -1.849 -11.571 -9.475 1.00 90.06 86 LYS A O 1
ATOM 672 N N . PRO A 1 87 ? -0.196 -10.921 -10.866 1.00 90.44 87 PRO A N 1
ATOM 673 C CA . PRO A 1 87 ? 0.568 -10.215 -9.833 1.00 90.44 87 PRO A CA 1
ATOM 674 C C . PRO A 1 87 ? -0.224 -9.095 -9.143 1.00 90.44 87 PRO A C 1
ATOM 676 O O . PRO A 1 87 ? -0.318 -9.093 -7.913 1.00 90.44 87 PRO A O 1
ATOM 679 N N . LEU A 1 88 ? -0.878 -8.222 -9.919 1.00 92.94 88 LEU A N 1
ATOM 680 C CA . LEU A 1 88 ? -1.733 -7.152 -9.397 1.00 92.94 88 LEU A CA 1
ATOM 681 C C . LEU A 1 88 ? -2.834 -7.710 -8.489 1.00 92.94 88 LEU A C 1
ATOM 683 O O . LEU A 1 88 ? -2.992 -7.273 -7.348 1.00 92.94 88 LEU A O 1
ATOM 687 N N . HIS A 1 89 ? -3.533 -8.756 -8.930 1.00 94.94 89 HIS A N 1
ATOM 688 C CA . HIS A 1 89 ? -4.580 -9.401 -8.135 1.00 94.94 89 HIS A CA 1
ATOM 689 C C . HIS A 1 89 ? -4.103 -9.951 -6.787 1.00 94.94 89 HIS A C 1
ATOM 691 O O . HIS A 1 89 ? -4.849 -9.909 -5.804 1.00 94.94 89 HIS A O 1
ATOM 697 N N . VAL A 1 90 ? -2.873 -10.465 -6.708 1.00 94.25 90 VAL A N 1
ATOM 698 C CA . VAL A 1 90 ? -2.303 -10.958 -5.445 1.00 94.25 90 VAL A CA 1
ATOM 699 C C . VAL A 1 90 ? -2.095 -9.808 -4.459 1.00 94.25 90 VAL A C 1
ATOM 701 O O . VAL A 1 90 ? -2.464 -9.943 -3.288 1.00 94.25 90 VAL A O 1
ATOM 704 N N . VAL A 1 91 ? -1.569 -8.673 -4.922 1.00 94.44 91 VAL A N 1
ATOM 705 C CA . VAL A 1 91 ? -1.371 -7.473 -4.092 1.00 94.44 91 VAL A CA 1
ATOM 706 C C . VAL A 1 91 ? -2.713 -6.881 -3.659 1.00 94.44 91 VAL A C 1
ATOM 708 O O . VAL A 1 91 ? -2.932 -6.665 -2.465 1.00 94.44 91 VAL A O 1
ATOM 711 N N . LEU A 1 92 ? -3.672 -6.740 -4.577 1.00 96.38 92 LEU A N 1
ATOM 712 C CA . LEU A 1 92 ? -5.019 -6.247 -4.262 1.00 96.38 92 LEU A CA 1
ATOM 713 C C . LEU A 1 92 ? -5.749 -7.140 -3.248 1.00 96.38 92 LEU A C 1
ATOM 715 O O . LEU A 1 92 ? -6.458 -6.651 -2.365 1.00 96.38 92 LEU A O 1
ATOM 719 N N . LYS A 1 93 ? -5.539 -8.461 -3.297 1.00 96.31 93 LYS A N 1
ATOM 720 C CA . LYS A 1 93 ? -6.082 -9.385 -2.290 1.00 96.31 93 LYS A CA 1
ATOM 721 C C . LYS A 1 93 ? -5.515 -9.106 -0.896 1.00 96.31 93 LYS A C 1
ATOM 723 O O . LYS A 1 93 ? -6.261 -9.199 0.079 1.00 96.31 93 LYS A O 1
ATOM 728 N N . LYS A 1 94 ? -4.226 -8.776 -0.781 1.00 95.62 94 LYS A N 1
ATOM 729 C CA . LYS A 1 94 ? -3.585 -8.404 0.494 1.00 95.62 94 LYS A CA 1
ATOM 730 C C . LYS A 1 94 ? -4.122 -7.063 1.001 1.00 95.62 94 LYS A C 1
ATOM 732 O O . LYS A 1 94 ? -4.555 -6.994 2.150 1.00 95.62 94 LYS A O 1
ATOM 737 N N . ILE A 1 95 ? -4.240 -6.066 0.123 1.00 95.94 95 ILE A N 1
ATOM 738 C CA . ILE A 1 95 ? -4.874 -4.768 0.414 1.00 95.94 95 ILE A CA 1
ATOM 739 C C . ILE A 1 95 ? -6.300 -4.950 0.951 1.00 95.94 95 ILE A C 1
ATOM 741 O O . ILE A 1 95 ? -6.643 -4.412 2.003 1.00 95.94 95 ILE A O 1
ATOM 745 N N . ARG A 1 96 ? -7.113 -5.808 0.328 1.00 96.31 96 ARG A N 1
ATOM 746 C CA . ARG A 1 96 ? -8.473 -6.110 0.807 1.00 96.31 96 ARG A CA 1
ATOM 747 C C . ARG A 1 96 ? -8.500 -6.728 2.211 1.00 96.31 96 ARG A C 1
ATOM 749 O O . ARG A 1 96 ? -9.439 -6.485 2.974 1.00 96.31 96 ARG A O 1
ATOM 756 N N . ARG A 1 97 ? -7.491 -7.529 2.579 1.00 95.25 97 ARG A N 1
ATOM 757 C CA . ARG A 1 97 ? -7.366 -8.077 3.944 1.00 95.25 97 ARG A CA 1
ATOM 758 C C . ARG A 1 97 ? -7.065 -6.973 4.954 1.00 95.25 97 ARG A C 1
ATOM 760 O O . ARG A 1 97 ? -7.696 -6.971 6.008 1.00 95.25 97 ARG A O 1
ATOM 767 N N . ILE A 1 98 ? -6.183 -6.032 4.612 1.00 94.81 98 ILE A N 1
ATOM 768 C CA . ILE A 1 98 ? -5.868 -4.859 5.446 1.00 94.81 98 ILE A CA 1
ATOM 769 C C . ILE A 1 98 ? -7.124 -4.007 5.640 1.00 94.81 98 ILE A C 1
ATOM 771 O O . ILE A 1 98 ? -7.514 -3.745 6.775 1.00 94.81 98 ILE A O 1
ATOM 775 N N . HIS A 1 99 ? -7.829 -3.686 4.550 1.00 95.94 99 HIS A N 1
ATOM 776 C CA . HIS A 1 99 ? -9.104 -2.969 4.606 1.00 95.94 99 HIS A CA 1
ATOM 777 C C . HIS A 1 99 ? -10.085 -3.658 5.563 1.00 95.94 99 HIS A C 1
ATOM 779 O O . HIS A 1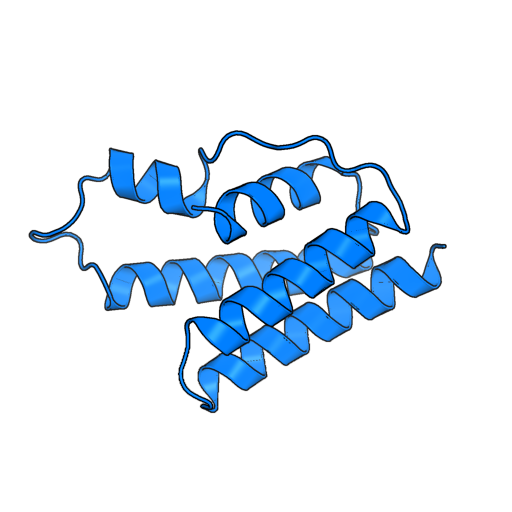 99 ? -10.613 -3.038 6.479 1.00 95.94 99 HIS A O 1
ATOM 785 N N . THR A 1 100 ? -10.294 -4.968 5.406 1.00 95.19 100 THR A N 1
ATOM 786 C CA . THR A 1 100 ? -11.207 -5.742 6.267 1.00 95.19 100 THR A CA 1
ATOM 787 C C . THR A 1 100 ? -10.787 -5.704 7.739 1.00 95.19 100 THR A C 1
ATOM 789 O O . THR A 1 100 ? -11.641 -5.639 8.624 1.00 95.19 100 THR A O 1
ATOM 792 N N . ALA A 1 101 ? -9.486 -5.765 8.024 1.00 93.81 101 ALA A N 1
ATOM 793 C CA . ALA A 1 101 ? -8.965 -5.717 9.385 1.00 93.81 101 ALA A CA 1
ATOM 794 C C . ALA A 1 101 ? -9.201 -4.352 10.048 1.00 93.81 101 ALA A C 1
ATOM 796 O O . ALA A 1 101 ? -9.612 -4.319 11.209 1.00 93.81 101 ALA A O 1
ATOM 797 N N . ILE A 1 102 ? -9.013 -3.254 9.312 1.00 92.94 102 ILE A N 1
ATOM 798 C CA . ILE A 1 102 ? -9.324 -1.895 9.777 1.00 92.94 102 ILE A CA 1
ATOM 799 C C . ILE A 1 102 ? -10.834 -1.737 9.982 1.00 92.94 102 ILE A C 1
ATOM 801 O O . ILE A 1 102 ? -11.255 -1.312 11.054 1.00 92.94 102 ILE A O 1
ATOM 805 N N . SER A 1 103 ? -11.665 -2.157 9.018 1.00 93.31 103 SER A N 1
ATOM 806 C CA . SER A 1 103 ? -13.128 -2.022 9.114 1.00 93.31 103 SER A CA 1
ATOM 807 C C . SER A 1 103 ? -13.728 -2.742 10.324 1.00 93.31 103 SER A C 1
ATOM 809 O O . SER A 1 103 ? -14.737 -2.301 10.853 1.00 93.31 103 SER A O 1
ATOM 811 N N . ARG A 1 104 ? -13.119 -3.840 10.791 1.00 91.81 104 ARG A N 1
ATOM 812 C CA . ARG A 1 104 ? -13.560 -4.573 11.997 1.00 91.81 104 ARG A CA 1
ATOM 813 C C . ARG A 1 104 ? -13.217 -3.875 13.318 1.00 91.81 104 ARG A C 1
ATOM 815 O O . ARG A 1 104 ? -13.587 -4.383 14.374 1.00 91.81 104 ARG A O 1
ATOM 822 N N . LYS A 1 105 ? -12.417 -2.809 13.273 1.00 85.06 105 LYS A N 1
ATOM 823 C CA . LYS A 1 105 ? -11.926 -2.057 14.438 1.00 85.06 105 LYS A CA 1
ATOM 824 C C . LYS A 1 105 ? -12.451 -0.620 14.488 1.00 85.06 105 LYS A C 1
ATOM 826 O O . LYS A 1 105 ? -12.095 0.092 15.426 1.00 85.06 105 LYS A O 1
ATOM 831 N N . LEU A 1 106 ? -13.245 -0.227 13.491 1.00 81.00 106 LEU A N 1
ATOM 832 C CA . LEU A 1 106 ? -14.119 0.944 13.530 1.00 81.00 106 LEU A CA 1
ATOM 833 C C . LEU A 1 106 ? -15.266 0.714 14.514 1.00 81.00 106 LEU A C 1
ATOM 835 O O . LEU A 1 106 ? -15.604 1.688 15.216 1.00 81.00 106 LEU A O 1
#

Sequence (106 aa):
MEIAALLTSLEYSGMPYACDSPFADVRVALDDWMNLEFPSDGEITDEQRGAYSYNATPIKIRKGIEQLDAINKISDLLQQGYADCKPLHVVLKKIRRIHTAISRKL

Organism: NCBI:txid2745512

Nearest PDB structures (foldseek):
  3m6j-assembly2_D  TM=8.121E-01  e=8.004E-02  Leptospirillum rubarum
  3m6j-assembly1_B  TM=7.282E-01  e=7.187E-02  Leptospirillum rubarum
  1yo7-assembly2_B  TM=3.533E-01  e=2.022E+00  Escherichia coli
  3kra-assembly1_C  TM=2.657E-01  e=9.630E+00  Mentha x piperita

Secondary structure (DSSP, 8-state):
-HHHHHHHHHHHTT--GGGHHHHHHHHHHHHHHHHHHS-TTTSS-HHHHHHHHT-S------STHHHHHHHHHHHHHHHHHS-S-HHHHHHHHHHHHHHHHHHTT-